Protein AF-A0A1R3KT24-F1 (afdb_monomer)

Structure (mmCIF, N/CA/C/O backbone):
data_AF-A0A1R3KT24-F1
#
_entry.id   AF-A0A1R3KT24-F1
#
loop_
_atom_site.group_PDB
_atom_site.id
_atom_site.type_symbol
_atom_site.label_atom_id
_atom_site.label_alt_id
_atom_site.label_comp_id
_atom_site.label_asym_id
_atom_site.label_entity_id
_atom_site.label_seq_id
_atom_site.pdbx_PDB_ins_code
_atom_site.Cartn_x
_atom_site.Cartn_y
_atom_site.Cartn_z
_atom_site.occupancy
_atom_site.B_iso_or_equiv
_atom_site.auth_seq_id
_atom_site.auth_comp_id
_atom_site.auth_asym_id
_atom_site.auth_atom_id
_atom_site.pdbx_PDB_model_num
ATOM 1 N N . MET A 1 1 ? -18.323 -0.764 17.445 1.00 53.44 1 MET A N 1
ATOM 2 C CA . ME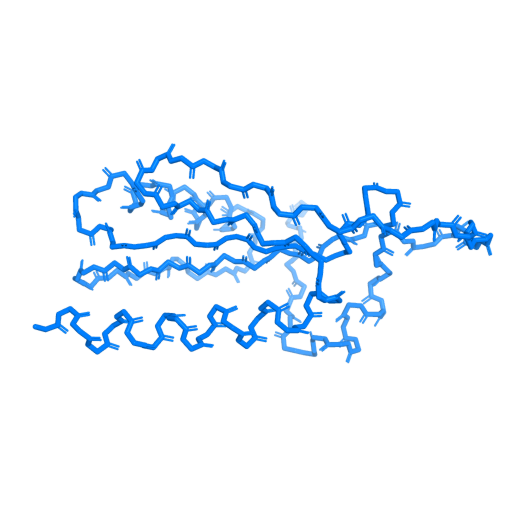T A 1 1 ? -18.139 -0.446 16.008 1.00 53.44 1 MET A CA 1
ATOM 3 C C . MET A 1 1 ? -16.821 -0.992 15.433 1.00 53.44 1 MET A C 1
ATOM 5 O O . MET A 1 1 ? -16.847 -1.538 14.335 1.00 53.44 1 MET A O 1
ATOM 9 N N . GLY A 1 2 ? -15.700 -0.944 16.172 1.00 60.94 2 GLY A N 1
ATOM 10 C CA . GLY A 1 2 ? -14.368 -1.370 15.695 1.00 60.94 2 GLY A CA 1
ATOM 11 C C . GLY A 1 2 ? -14.189 -2.835 15.242 1.00 60.94 2 GLY A C 1
ATOM 12 O O . GLY A 1 2 ? -13.297 -3.119 14.447 1.00 60.94 2 GLY A O 1
ATOM 13 N N . SER A 1 3 ? -15.060 -3.766 15.659 1.00 73.31 3 SER A N 1
ATOM 14 C CA . SER A 1 3 ? -14.945 -5.197 15.303 1.00 73.31 3 SER A CA 1
ATOM 15 C C . SER A 1 3 ? -15.054 -5.466 13.789 1.00 73.31 3 SER A C 1
ATOM 17 O O . SER A 1 3 ? -14.277 -6.242 13.232 1.00 73.31 3 SER A O 1
ATOM 19 N N . ASN A 1 4 ? -15.946 -4.762 13.077 1.00 85.12 4 ASN A N 1
ATOM 20 C CA . ASN A 1 4 ? -16.110 -4.946 11.628 1.00 85.12 4 ASN A CA 1
ATOM 21 C C . ASN A 1 4 ? -14.937 -4.371 10.817 1.00 85.12 4 ASN A C 1
ATOM 23 O O . ASN A 1 4 ? -14.519 -4.993 9.838 1.00 85.12 4 ASN A O 1
ATOM 27 N N . ILE A 1 5 ? -14.392 -3.221 11.237 1.00 86.06 5 ILE A N 1
ATOM 28 C CA . ILE A 1 5 ? -13.232 -2.580 10.594 1.00 86.06 5 ILE A CA 1
ATOM 29 C C . ILE A 1 5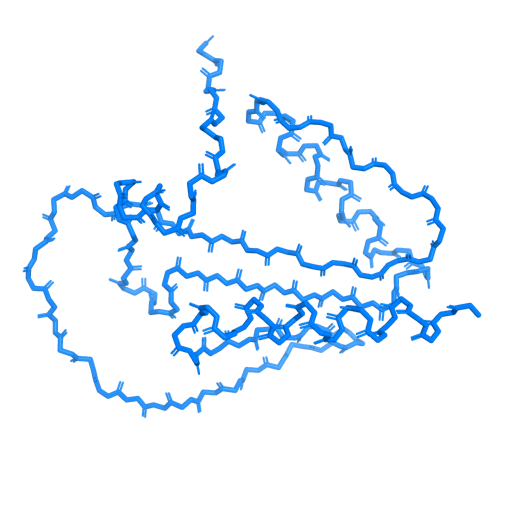 ? -12.020 -3.505 10.701 1.00 86.06 5 ILE A C 1
ATOM 31 O O . ILE A 1 5 ? -11.410 -3.844 9.689 1.00 86.06 5 ILE A O 1
ATOM 35 N N . MET A 1 6 ? -11.735 -3.999 11.909 1.00 87.31 6 MET A N 1
ATOM 36 C CA . MET A 1 6 ? -10.607 -4.898 12.150 1.00 87.31 6 MET A CA 1
ATOM 37 C C . MET A 1 6 ? -10.758 -6.238 11.415 1.00 87.31 6 MET A C 1
ATOM 39 O O . MET A 1 6 ? -9.785 -6.772 10.883 1.00 87.31 6 MET A O 1
ATOM 43 N N . ARG A 1 7 ? -11.980 -6.783 11.319 1.00 90.44 7 ARG A N 1
ATOM 44 C CA . ARG A 1 7 ? -12.244 -7.998 10.531 1.00 90.44 7 ARG A CA 1
ATOM 45 C C . ARG A 1 7 ? -11.921 -7.790 9.050 1.00 90.44 7 ARG A C 1
ATOM 47 O O . ARG A 1 7 ? -11.266 -8.640 8.449 1.00 90.44 7 ARG A O 1
ATOM 54 N N . ARG A 1 8 ? -12.356 -6.667 8.465 1.00 91.69 8 ARG A N 1
ATOM 55 C CA . ARG A 1 8 ? -12.080 -6.354 7.055 1.00 91.69 8 ARG A CA 1
ATOM 56 C C . ARG A 1 8 ? -10.600 -6.071 6.816 1.00 91.69 8 ARG A C 1
ATOM 58 O O . ARG A 1 8 ? -10.062 -6.537 5.817 1.00 91.69 8 ARG A O 1
ATOM 65 N N . PHE A 1 9 ? -9.947 -5.376 7.743 1.00 90.00 9 PHE A N 1
ATOM 66 C CA . PHE A 1 9 ? -8.509 -5.132 7.704 1.00 90.00 9 PHE A CA 1
ATOM 67 C C . PHE A 1 9 ? -7.720 -6.443 7.644 1.00 90.00 9 PHE A C 1
ATOM 69 O O . PHE A 1 9 ? -6.963 -6.649 6.703 1.00 90.00 9 PHE A O 1
ATOM 76 N N . LYS A 1 10 ? -7.975 -7.378 8.570 1.00 89.19 10 LYS A N 1
ATOM 77 C CA . LYS A 1 10 ? -7.307 -8.693 8.596 1.00 89.19 10 LYS A CA 1
ATOM 78 C C . LYS A 1 10 ? -7.532 -9.501 7.318 1.00 89.19 10 LYS A C 1
ATOM 80 O O . LYS A 1 10 ? -6.633 -10.206 6.866 1.00 89.19 10 LYS A O 1
ATOM 85 N N . GLN A 1 11 ? -8.729 -9.412 6.737 1.00 91.06 11 GLN A N 1
ATOM 86 C CA . GLN A 1 11 ? -9.021 -10.047 5.455 1.00 91.06 11 GLN A CA 1
ATOM 87 C C . GLN A 1 11 ? -8.159 -9.451 4.330 1.00 91.06 11 GLN A C 1
ATOM 89 O O . GLN A 1 11 ? -7.486 -10.206 3.632 1.00 91.06 11 GLN A O 1
ATOM 94 N N . LEU A 1 12 ? -8.141 -8.121 4.187 1.00 90.50 12 LEU A N 1
ATOM 95 C CA . LEU A 1 12 ? -7.349 -7.434 3.160 1.00 90.50 12 LEU A CA 1
ATOM 96 C C . LEU A 1 12 ? -5.847 -7.667 3.348 1.00 90.50 12 LEU A C 1
ATOM 98 O O . LEU A 1 12 ? -5.156 -7.970 2.385 1.00 90.50 12 LEU A O 1
ATOM 102 N N . ALA A 1 13 ? -5.353 -7.612 4.584 1.00 87.25 13 ALA A N 1
ATOM 103 C CA . ALA A 1 13 ? -3.968 -7.924 4.924 1.00 87.25 13 ALA A CA 1
ATOM 104 C C . ALA A 1 13 ? -3.556 -9.322 4.442 1.00 87.25 13 ALA A C 1
ATOM 106 O O . ALA A 1 13 ? -2.499 -9.499 3.836 1.00 87.25 13 ALA A O 1
ATOM 107 N N . LYS A 1 14 ? -4.421 -10.325 4.640 1.00 86.25 14 LYS A N 1
ATOM 108 C CA . LYS 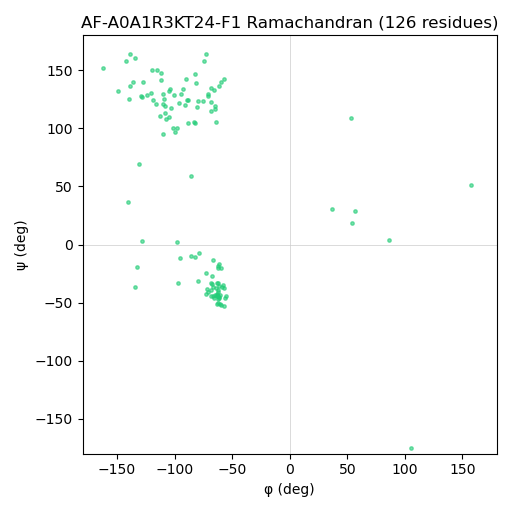A 1 14 ? -4.188 -11.679 4.128 1.00 86.25 14 LYS A CA 1
ATOM 109 C C . LYS A 1 14 ? -4.200 -11.718 2.598 1.00 86.25 14 LYS A C 1
ATOM 111 O O . LYS A 1 14 ? -3.329 -12.350 2.012 1.00 86.25 14 LYS A O 1
ATOM 116 N N . GLU A 1 15 ? -5.174 -11.075 1.958 1.00 87.69 15 GLU A N 1
ATOM 117 C CA . GLU A 1 15 ? -5.299 -11.040 0.494 1.00 87.69 15 GLU A CA 1
ATOM 118 C C . GLU A 1 15 ? -4.088 -10.363 -0.169 1.00 87.69 15 GLU A C 1
ATOM 120 O O . GLU A 1 15 ? -3.535 -10.912 -1.122 1.00 87.69 15 GLU A O 1
ATOM 125 N N . GLU A 1 16 ? -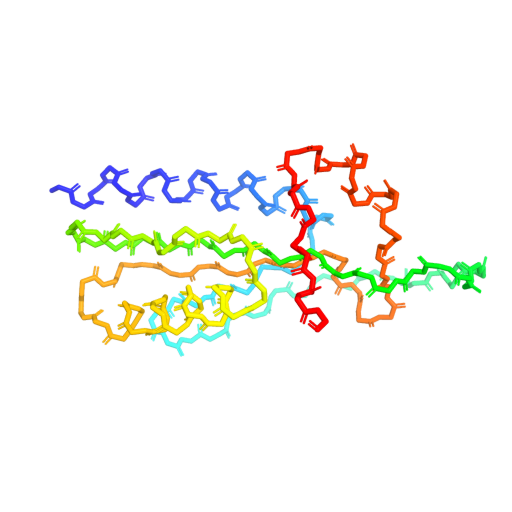3.625 -9.226 0.356 1.00 83.12 16 GLU A N 1
ATOM 126 C CA . GLU A 1 16 ? -2.435 -8.525 -0.144 1.00 83.12 16 GLU A CA 1
ATOM 127 C C . GLU A 1 16 ? -1.140 -9.284 0.177 1.00 83.12 16 GLU A C 1
ATOM 129 O O . GLU A 1 16 ? -0.277 -9.440 -0.691 1.00 83.12 16 GLU A O 1
ATOM 134 N N . GLY A 1 17 ? -1.021 -9.850 1.381 1.00 77.25 17 GLY A N 1
ATOM 135 C CA . GLY A 1 17 ? 0.131 -10.666 1.765 1.00 77.25 17 GLY A CA 1
ATOM 136 C C . GLY A 1 17 ? 0.295 -11.926 0.907 1.00 77.25 17 GLY A C 1
ATOM 137 O O . GLY A 1 17 ? 1.419 -12.329 0.609 1.00 77.25 17 GLY A O 1
ATOM 138 N N . LEU A 1 18 ? -0.808 -12.528 0.446 1.00 79.75 18 LEU A N 1
ATOM 139 C CA . LEU A 1 18 ? -0.770 -13.670 -0.476 1.00 79.75 18 LEU A CA 1
ATOM 140 C C . LEU A 1 18 ? -0.236 -13.301 -1.869 1.00 79.75 18 LEU A C 1
ATOM 142 O O . LEU A 1 18 ? 0.337 -14.166 -2.530 1.00 79.75 18 LEU A O 1
ATOM 146 N N . LYS A 1 19 ? -0.379 -12.043 -2.309 1.00 76.75 19 LYS A N 1
ATOM 147 C CA . LYS A 1 19 ? 0.202 -11.566 -3.581 1.00 76.75 19 LYS A CA 1
ATOM 148 C C . LYS A 1 19 ? 1.720 -11.399 -3.494 1.00 76.75 19 LYS A C 1
ATOM 150 O O . LYS A 1 19 ? 2.401 -11.466 -4.513 1.00 76.75 19 LYS A O 1
ATOM 155 N N . CYS A 1 20 ? 2.245 -11.188 -2.289 1.00 66.12 20 CYS A N 1
ATOM 156 C CA . CYS A 1 20 ? 3.656 -10.920 -2.028 1.00 66.12 20 CYS A CA 1
ATOM 157 C C . CYS A 1 20 ? 4.466 -12.221 -1.889 1.00 66.12 20 CYS A C 1
ATOM 159 O O . CYS A 1 20 ? 5.017 -12.461 -0.823 1.00 66.12 20 CYS A O 1
ATOM 161 N N . ASP A 1 21 ? 4.495 -13.100 -2.901 1.00 59.06 21 ASP A N 1
ATOM 162 C CA . ASP A 1 21 ? 5.325 -14.331 -2.983 1.00 59.06 21 ASP A CA 1
ATOM 163 C C . ASP A 1 21 ? 5.539 -15.117 -1.654 1.00 59.06 21 ASP A C 1
ATOM 165 O O . ASP A 1 21 ? 6.570 -15.760 -1.428 1.00 59.06 21 ASP A O 1
ATOM 169 N N . GLY A 1 22 ? 4.557 -15.064 -0.744 1.00 49.94 22 GLY A N 1
ATOM 170 C CA . GLY A 1 22 ? 4.597 -15.623 0.609 1.00 49.94 22 GLY A CA 1
ATOM 171 C C . GLY A 1 22 ? 5.771 -15.187 1.504 1.00 49.94 22 GLY A C 1
ATOM 172 O O . GLY A 1 22 ? 6.060 -15.897 2.475 1.00 49.94 22 GLY A O 1
ATOM 173 N N . ARG A 1 23 ? 6.483 -14.088 1.210 1.00 45.91 23 ARG A N 1
ATOM 174 C CA . ARG A 1 23 ? 7.704 -13.689 1.939 1.00 45.91 23 ARG A CA 1
ATOM 175 C C . ARG A 1 23 ? 7.590 -12.275 2.504 1.00 45.91 23 ARG A C 1
ATOM 177 O O . ARG A 1 23 ? 7.286 -11.357 1.776 1.00 45.91 23 ARG A O 1
ATOM 184 N N . LEU A 1 24 ? 7.876 -12.153 3.802 1.00 43.53 24 LEU A N 1
ATOM 185 C CA . LEU A 1 24 ? 7.931 -10.932 4.617 1.00 43.53 24 LEU A CA 1
ATOM 186 C C . LEU A 1 24 ? 6.680 -10.025 4.589 1.00 43.53 24 LEU A C 1
ATOM 188 O O . LEU A 1 24 ? 6.415 -9.279 3.657 1.00 43.53 24 LEU A O 1
ATOM 192 N N . VAL A 1 25 ? 5.965 -10.021 5.713 1.00 49.69 25 VAL A N 1
ATOM 193 C CA . VAL A 1 25 ? 5.012 -8.970 6.081 1.00 49.69 25 VAL A CA 1
ATOM 194 C C . VAL A 1 25 ? 5.653 -8.198 7.230 1.00 49.69 25 VAL A C 1
ATOM 196 O O . VAL A 1 25 ? 5.955 -8.812 8.257 1.00 49.69 25 VAL A O 1
ATOM 199 N N . LEU A 1 26 ? 5.902 -6.894 7.065 1.00 49.66 26 LEU A N 1
ATOM 200 C CA . LEU A 1 26 ? 6.202 -6.032 8.208 1.00 49.66 26 LEU A CA 1
ATOM 201 C C . LEU A 1 26 ? 4.876 -5.610 8.827 1.00 49.66 26 LEU A C 1
ATOM 203 O O . LEU A 1 26 ? 4.138 -4.788 8.285 1.00 49.66 26 LEU A O 1
ATOM 207 N N . LEU A 1 27 ? 4.584 -6.214 9.971 1.00 45.78 27 LEU A N 1
ATOM 208 C CA . LEU A 1 27 ? 3.477 -5.822 10.826 1.00 45.78 27 LEU A CA 1
ATOM 209 C C . LEU A 1 27 ? 4.006 -4.762 11.794 1.00 45.78 27 LEU A C 1
ATOM 211 O O . LEU A 1 27 ? 4.988 -5.031 12.492 1.00 45.78 27 LEU A O 1
ATOM 215 N N . ASN A 1 28 ? 3.376 -3.586 11.834 1.00 45.91 28 ASN A N 1
ATOM 216 C CA . ASN A 1 28 ? 3.504 -2.692 12.979 1.00 45.91 28 ASN A CA 1
ATOM 217 C C . ASN A 1 28 ? 2.277 -2.915 13.865 1.00 45.91 28 ASN A C 1
ATOM 219 O O . ASN A 1 28 ? 1.184 -2.433 13.564 1.00 45.91 28 ASN A O 1
ATOM 223 N N . VAL A 1 29 ? 2.462 -3.698 14.924 1.00 41.34 29 VAL A N 1
ATOM 224 C CA . VAL A 1 29 ? 1.474 -3.870 15.991 1.00 41.34 29 VAL A CA 1
ATOM 225 C C . VAL A 1 29 ? 2.067 -3.178 17.212 1.00 41.34 29 VAL A C 1
ATOM 227 O O . VAL A 1 29 ? 3.186 -3.497 17.610 1.00 41.34 29 VAL A O 1
ATOM 230 N N . ASP A 1 30 ? 1.357 -2.189 17.750 1.00 36.66 30 ASP A N 1
ATOM 231 C CA . ASP A 1 30 ? 1.711 -1.481 18.989 1.00 36.66 30 ASP A CA 1
ATOM 232 C C . ASP A 1 30 ? 3.105 -0.814 19.016 1.00 36.66 30 ASP A C 1
ATOM 234 O O . ASP A 1 30 ? 3.711 -0.663 20.073 1.00 36.66 30 ASP A O 1
ATOM 238 N N . GLY A 1 31 ? 3.637 -0.391 17.862 1.00 43.53 31 GLY A N 1
ATOM 239 C CA . GLY A 1 31 ? 4.946 0.274 17.774 1.00 43.53 31 GLY A CA 1
ATOM 240 C C . GLY A 1 31 ? 6.142 -0.679 17.663 1.00 43.53 31 GLY A C 1
ATOM 241 O O . GLY A 1 31 ? 7.282 -0.213 17.603 1.00 43.53 31 GLY A O 1
ATOM 242 N N . TYR A 1 32 ? 5.909 -1.993 17.581 1.00 36.72 32 TYR A N 1
ATOM 243 C CA . TYR A 1 32 ? 6.950 -3.000 17.377 1.00 36.72 32 TYR A CA 1
ATOM 244 C C . TYR A 1 32 ? 6.953 -3.520 15.934 1.00 36.72 32 TYR A C 1
ATOM 246 O O . TYR A 1 32 ? 5.917 -3.866 15.366 1.00 36.72 32 TYR A O 1
ATOM 254 N N . THR A 1 33 ? 8.146 -3.601 15.337 1.00 40.44 33 THR A N 1
ATOM 255 C CA . THR A 1 33 ? 8.359 -4.166 13.997 1.00 40.44 33 THR A CA 1
ATOM 256 C C . THR A 1 33 ? 8.667 -5.662 14.091 1.00 40.44 33 THR A C 1
ATOM 258 O O . THR A 1 33 ? 9.661 -6.071 14.689 1.00 40.44 33 THR A O 1
ATOM 261 N N . TYR A 1 34 ? 7.835 -6.506 13.476 1.00 41.56 34 TYR A N 1
ATOM 262 C CA . TYR A 1 34 ? 8.076 -7.953 13.402 1.00 41.56 34 TYR A CA 1
ATOM 263 C C . TYR A 1 34 ? 8.646 -8.349 12.031 1.00 41.56 34 TYR A C 1
ATOM 265 O O . TYR A 1 34 ? 8.057 -8.039 10.999 1.00 41.56 34 TYR A O 1
ATOM 273 N N . THR A 1 35 ? 9.765 -9.091 12.004 1.00 39.75 35 THR A N 1
ATOM 274 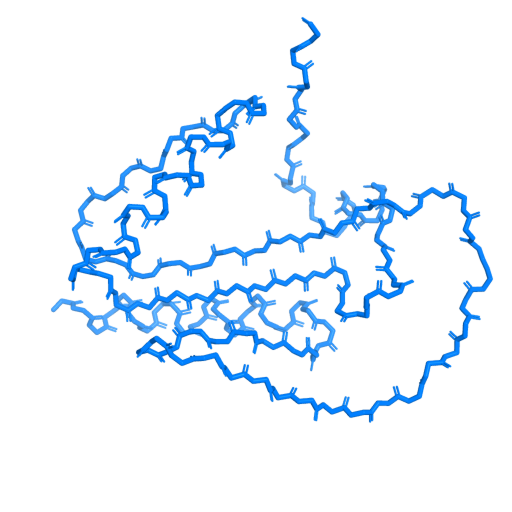C CA . THR A 1 35 ? 10.325 -9.695 10.776 1.00 39.75 35 THR A CA 1
ATOM 275 C C . THR A 1 35 ? 10.231 -11.226 10.833 1.00 39.75 35 THR A C 1
ATOM 277 O O . THR A 1 35 ? 10.935 -11.882 11.596 1.00 39.75 35 THR A O 1
ATOM 280 N N . ARG A 1 36 ? 9.375 -11.849 10.009 1.00 43.25 36 ARG A N 1
ATOM 281 C CA . ARG A 1 36 ? 9.313 -13.322 9.885 1.00 43.25 36 ARG A CA 1
ATOM 282 C C . ARG A 1 36 ? 10.085 -13.778 8.642 1.00 43.25 36 ARG A C 1
ATOM 284 O O . ARG A 1 36 ? 9.550 -13.762 7.536 1.00 43.25 36 ARG A O 1
ATOM 291 N N . LYS A 1 37 ? 11.347 -14.194 8.807 1.00 41.50 37 LYS A N 1
ATOM 292 C CA . LYS A 1 37 ? 12.194 -14.696 7.704 1.00 41.50 37 LYS A CA 1
ATOM 293 C C . LYS A 1 37 ? 12.012 -16.210 7.506 1.00 41.50 37 LYS A C 1
ATOM 295 O O . LYS A 1 37 ? 12.271 -16.986 8.420 1.00 41.50 37 LYS A O 1
ATOM 300 N N . ARG A 1 38 ? 11.652 -16.654 6.295 1.00 42.34 38 ARG A N 1
ATOM 301 C CA . ARG A 1 38 ? 11.937 -18.023 5.815 1.00 42.34 38 ARG A CA 1
ATOM 302 C C . ARG A 1 38 ? 13.031 -17.930 4.751 1.00 42.34 38 ARG A C 1
ATOM 304 O O . ARG A 1 38 ? 12.812 -17.343 3.695 1.00 42.34 38 ARG A O 1
ATOM 311 N N . LYS A 1 39 ? 14.218 -18.475 5.045 1.00 34.06 39 LYS A N 1
ATOM 312 C CA . LYS A 1 39 ? 15.355 -18.512 4.111 1.00 34.06 39 LYS A CA 1
ATOM 313 C C . LYS A 1 39 ? 15.067 -19.512 2.983 1.00 34.06 39 LYS A C 1
ATOM 315 O O . LYS A 1 39 ? 14.738 -20.662 3.255 1.00 34.06 39 LYS A O 1
ATOM 320 N N . LYS A 1 40 ? 15.239 -19.097 1.728 1.00 40.00 40 LYS A N 1
ATOM 321 C CA . LYS A 1 40 ? 15.443 -20.002 0.584 1.00 40.00 40 LYS A CA 1
ATOM 322 C C . LYS A 1 40 ? 16.518 -19.384 -0.307 1.00 40.00 40 LYS A C 1
ATOM 324 O O . LYS A 1 40 ? 16.470 -18.175 -0.522 1.00 40.00 40 LYS A O 1
ATOM 329 N N . ALA A 1 41 ? 17.454 -20.210 -0.769 1.00 37.47 41 ALA A N 1
ATOM 330 C CA . ALA A 1 41 ? 18.601 -19.817 -1.583 1.00 37.47 41 ALA A CA 1
ATOM 331 C C . ALA A 1 41 ? 18.176 -19.151 -2.906 1.00 37.47 41 ALA A C 1
ATOM 333 O O . ALA A 1 41 ? 17.197 -19.571 -3.527 1.00 37.47 41 ALA A O 1
ATOM 334 N N . VAL A 1 42 ? 18.910 -18.106 -3.295 1.00 47.41 42 VAL A N 1
ATOM 335 C CA . VAL A 1 42 ? 18.684 -17.274 -4.485 1.00 47.41 42 VAL A CA 1
ATOM 336 C C . VAL A 1 42 ? 19.536 -17.808 -5.636 1.00 47.41 42 VAL A C 1
ATOM 338 O O . VAL A 1 42 ? 20.735 -18.015 -5.471 1.00 47.41 42 VAL A O 1
ATOM 341 N N . VAL A 1 43 ? 18.918 -18.021 -6.801 1.00 45.59 43 VAL A N 1
ATOM 342 C CA . VAL A 1 43 ? 19.623 -18.227 -8.075 1.00 45.59 43 VAL A CA 1
ATOM 343 C C . VAL A 1 43 ? 19.666 -16.867 -8.779 1.00 45.59 43 VAL A C 1
ATOM 345 O O . VAL A 1 43 ? 18.593 -16.300 -9.005 1.00 45.59 43 VAL A O 1
ATOM 348 N N . PRO A 1 44 ? 20.843 -16.314 -9.122 1.00 42.66 44 PRO A N 1
ATOM 349 C CA . PRO A 1 44 ? 20.923 -15.034 -9.817 1.00 42.66 44 PRO A CA 1
ATOM 350 C C . PRO A 1 44 ? 20.296 -15.161 -11.210 1.00 42.66 44 PRO A C 1
ATOM 352 O O . PRO A 1 44 ? 20.783 -15.920 -12.047 1.00 42.66 44 PRO A O 1
ATOM 355 N N . LYS A 1 45 ? 19.210 -14.430 -11.483 1.00 50.97 45 LYS A N 1
ATOM 356 C CA . LYS A 1 45 ? 18.698 -14.288 -12.852 1.00 50.97 45 LYS A CA 1
ATOM 357 C C . LYS A 1 45 ? 19.495 -13.194 -13.558 1.00 50.97 45 LYS A C 1
ATOM 359 O O . LYS A 1 45 ? 19.305 -12.011 -13.294 1.00 50.97 45 LYS A O 1
ATOM 364 N N . ALA A 1 46 ? 20.396 -13.604 -14.448 1.00 48.56 46 ALA A N 1
ATOM 365 C CA . ALA A 1 46 ? 21.051 -12.715 -15.399 1.00 48.56 46 ALA A CA 1
ATOM 366 C C . ALA A 1 46 ? 20.002 -12.153 -16.378 1.00 48.56 46 ALA A C 1
ATOM 368 O O . ALA A 1 46 ? 19.319 -12.914 -17.060 1.00 48.56 46 ALA A O 1
ATOM 369 N N . GLY A 1 47 ? 19.843 -10.827 -16.400 1.00 50.34 47 GLY A N 1
ATOM 370 C CA . GLY A 1 47 ? 18.875 -10.126 -17.251 1.00 50.34 47 GLY A CA 1
ATOM 371 C C . GLY A 1 47 ? 18.516 -8.737 -16.718 1.00 50.34 47 GLY A C 1
ATOM 372 O O . GLY A 1 47 ? 17.344 -8.441 -16.505 1.00 50.34 47 GLY A O 1
ATOM 373 N N . LYS A 1 48 ? 19.521 -7.903 -16.421 1.00 53.16 48 LYS A N 1
ATOM 374 C CA . LYS A 1 48 ? 19.337 -6.494 -16.037 1.00 53.16 48 LYS A CA 1
ATOM 375 C C . LYS A 1 48 ? 19.325 -5.645 -17.303 1.00 53.16 48 LYS A C 1
ATOM 377 O O . LYS A 1 48 ? 20.397 -5.410 -17.848 1.00 53.16 48 LYS A O 1
ATOM 382 N N . VAL A 1 49 ? 18.152 -5.186 -17.739 1.00 53.56 49 VAL A N 1
ATOM 383 C CA . VAL A 1 49 ? 18.082 -4.001 -18.613 1.00 53.56 49 VAL A CA 1
ATOM 384 C C . VAL A 1 49 ? 16.995 -3.011 -18.165 1.00 53.56 49 VAL A C 1
ATOM 386 O O . VAL A 1 49 ? 17.301 -1.834 -18.141 1.00 53.56 49 VAL A O 1
ATOM 389 N N . ASP A 1 50 ? 15.819 -3.424 -17.656 1.00 61.88 50 ASP A N 1
ATOM 390 C CA . ASP A 1 50 ? 14.715 -2.459 -17.395 1.00 61.88 50 ASP A CA 1
ATOM 391 C C . ASP A 1 50 ? 13.902 -2.699 -16.095 1.00 61.88 50 ASP A C 1
ATOM 393 O O . ASP A 1 50 ? 12.673 -2.551 -16.063 1.00 61.88 50 ASP A O 1
ATOM 397 N N . LYS A 1 51 ? 14.550 -3.140 -15.009 1.00 71.25 51 LYS A N 1
ATOM 398 C CA . LYS A 1 51 ? 13.888 -3.465 -13.729 1.00 71.25 51 LYS A CA 1
ATOM 399 C C . LYS A 1 51 ? 14.231 -2.449 -12.638 1.00 71.25 51 LYS A C 1
ATOM 401 O O . LYS A 1 51 ? 15.206 -2.641 -11.921 1.00 71.25 51 LYS A O 1
ATOM 406 N N . ASP A 1 52 ? 13.369 -1.447 -12.466 1.00 80.38 52 ASP A N 1
ATOM 407 C CA . ASP A 1 52 ? 13.632 -0.312 -11.559 1.00 80.38 52 ASP A CA 1
ATOM 408 C C . ASP A 1 52 ? 12.499 -0.027 -10.560 1.00 80.38 52 ASP A C 1
ATOM 410 O O . ASP A 1 52 ? 12.546 0.952 -9.815 1.00 80.38 52 ASP A O 1
ATOM 414 N N . CYS A 1 53 ? 11.435 -0.833 -10.554 1.00 82.50 53 CYS A N 1
ATOM 415 C CA . CYS A 1 53 ? 10.250 -0.553 -9.749 1.00 82.50 53 CYS A CA 1
ATOM 416 C C . CYS A 1 53 ? 10.074 -1.555 -8.605 1.00 82.50 53 CYS A C 1
ATOM 418 O O . CYS A 1 53 ? 10.223 -2.763 -8.779 1.00 82.50 53 CYS A O 1
ATOM 420 N N . ILE A 1 54 ? 9.630 -1.043 -7.458 1.00 86.69 54 ILE A N 1
ATOM 421 C CA . ILE A 1 54 ? 8.982 -1.831 -6.407 1.00 86.69 54 ILE A CA 1
ATOM 422 C C . ILE A 1 54 ? 7.513 -1.418 -6.313 1.00 86.69 54 ILE A C 1
ATOM 424 O O . ILE A 1 54 ? 7.164 -0.256 -6.532 1.00 86.69 54 ILE A O 1
ATOM 428 N N . LEU A 1 55 ? 6.644 -2.362 -5.970 1.00 87.44 55 LEU A N 1
ATOM 429 C CA . LEU A 1 55 ? 5.278 -2.070 -5.550 1.00 87.44 55 LEU A CA 1
ATOM 430 C C . LEU A 1 55 ? 5.254 -1.943 -4.031 1.00 87.44 55 LEU A C 1
ATOM 432 O O . LEU A 1 55 ? 5.779 -2.819 -3.357 1.00 87.44 55 LEU A O 1
ATOM 436 N N . VAL A 1 56 ? 4.600 -0.911 -3.501 1.00 88.38 56 VAL A N 1
ATOM 437 C CA . VAL A 1 56 ? 4.346 -0.748 -2.064 1.00 88.38 56 VAL A CA 1
ATOM 438 C C . VAL A 1 56 ? 2.839 -0.672 -1.833 1.00 88.38 56 VAL A C 1
ATOM 440 O O . VAL A 1 56 ? 2.154 0.111 -2.490 1.00 88.38 56 VAL A O 1
ATOM 443 N N . THR A 1 57 ? 2.330 -1.465 -0.893 1.00 88.88 57 THR A N 1
ATOM 444 C CA . THR A 1 57 ? 0.925 -1.476 -0.468 1.00 88.88 57 THR A CA 1
ATOM 445 C C . THR A 1 57 ? 0.850 -1.112 1.008 1.00 88.88 57 THR A C 1
ATOM 447 O O . THR A 1 57 ? 1.487 -1.754 1.837 1.00 88.88 57 THR A O 1
ATOM 450 N N . ILE A 1 58 ? 0.076 -0.078 1.337 1.00 89.50 58 ILE A N 1
ATOM 451 C CA . ILE A 1 58 ? -0.112 0.411 2.707 1.00 89.50 58 ILE A CA 1
ATOM 452 C C . ILE A 1 58 ? -1.583 0.216 3.072 1.00 89.50 58 ILE A C 1
ATOM 454 O O . ILE A 1 58 ? -2.461 0.771 2.409 1.00 89.50 58 ILE A O 1
ATOM 458 N N . LEU A 1 59 ? -1.849 -0.549 4.127 1.00 90.56 59 LEU A N 1
ATOM 459 C CA . LEU A 1 59 ? -3.180 -0.742 4.695 1.00 90.56 59 LEU A CA 1
ATOM 460 C C . LEU A 1 59 ? -3.251 -0.051 6.055 1.00 90.56 59 LEU A C 1
ATOM 462 O O . LEU A 1 59 ? -2.407 -0.289 6.914 1.00 90.56 59 LEU A O 1
ATOM 466 N N . VAL A 1 60 ? -4.280 0.770 6.270 1.00 90.31 60 VAL A N 1
ATOM 467 C CA . VAL A 1 60 ? -4.513 1.466 7.545 1.00 90.31 60 VAL A CA 1
ATOM 468 C C . VAL A 1 60 ? -5.950 1.239 7.994 1.00 90.31 60 VAL A C 1
ATOM 470 O O . VAL A 1 60 ? -6.885 1.485 7.229 1.00 90.31 60 VAL A O 1
ATOM 473 N N . ALA A 1 61 ? -6.129 0.793 9.234 1.00 90.62 61 ALA A N 1
ATOM 474 C CA . ALA A 1 61 ? -7.410 0.796 9.926 1.00 90.62 61 ALA A CA 1
ATOM 475 C C . ALA A 1 61 ? -7.426 1.956 10.921 1.00 90.62 61 ALA A C 1
ATOM 477 O O . ALA A 1 61 ? -6.632 1.987 11.858 1.00 90.62 61 ALA A O 1
ATOM 478 N N . VAL A 1 62 ? -8.341 2.897 10.720 1.00 89.81 62 VAL A N 1
ATOM 479 C CA . VAL A 1 62 ? -8.508 4.083 11.563 1.00 89.81 62 VAL A CA 1
ATOM 480 C C . VAL A 1 62 ? -9.993 4.306 11.831 1.00 89.81 62 VAL A C 1
ATOM 482 O O . VAL A 1 62 ? -10.825 4.120 10.938 1.00 89.81 62 VAL A O 1
ATOM 485 N N . GLU A 1 63 ? -10.334 4.683 13.059 1.00 87.69 63 GLU A N 1
ATOM 486 C CA . GLU A 1 63 ? -11.687 5.088 13.427 1.00 87.69 63 GLU A CA 1
ATOM 487 C C . GLU A 1 63 ? -11.957 6.553 13.046 1.00 87.69 63 GLU A C 1
ATOM 489 O O . GLU A 1 63 ? -11.114 7.430 13.218 1.00 87.69 63 GLU A O 1
ATOM 494 N N . GLY A 1 64 ? -13.158 6.826 12.531 1.00 85.38 64 GLY A N 1
ATOM 495 C CA . GLY A 1 64 ? -13.567 8.157 12.078 1.00 85.38 64 GLY A CA 1
ATOM 496 C C . GLY A 1 64 ? -13.602 8.303 10.556 1.00 85.38 64 GLY A C 1
ATOM 497 O O . GLY A 1 64 ? -13.455 7.344 9.797 1.00 85.38 64 GLY A O 1
ATOM 498 N N . ARG A 1 65 ? -13.868 9.525 10.083 1.00 84.12 65 ARG A N 1
ATOM 499 C CA . ARG A 1 65 ? -13.969 9.838 8.648 1.00 84.12 65 ARG A CA 1
ATOM 500 C C . ARG A 1 65 ? -12.687 10.508 8.170 1.00 84.12 65 ARG A C 1
ATOM 502 O O . ARG A 1 65 ? -12.515 11.713 8.326 1.00 84.12 65 ARG A O 1
ATOM 509 N N . HIS A 1 66 ? -11.821 9.726 7.537 1.00 87.12 66 HIS A N 1
ATOM 510 C CA . HIS A 1 66 ? -10.582 10.207 6.936 1.00 87.12 66 HIS A CA 1
ATOM 511 C C . HIS A 1 66 ? -10.686 10.169 5.412 1.00 87.12 66 HIS A C 1
ATOM 513 O O . HIS A 1 66 ? -10.988 9.130 4.828 1.00 87.12 66 HIS A O 1
ATOM 519 N N . LYS A 1 67 ? -10.448 11.307 4.752 1.00 87.00 67 LYS A N 1
ATOM 520 C CA . LYS A 1 67 ? -10.468 11.408 3.289 1.00 87.00 67 LYS A CA 1
ATOM 521 C C . LYS A 1 67 ? -9.041 11.552 2.785 1.00 87.00 67 LYS A C 1
ATOM 523 O O . LYS A 1 67 ? -8.427 12.605 2.952 1.00 87.00 67 LYS A O 1
ATOM 528 N N . LEU A 1 68 ? -8.528 10.492 2.165 1.00 86.12 68 LEU A N 1
ATOM 529 C CA . LEU A 1 68 ? -7.218 10.531 1.529 1.00 86.12 68 LEU A CA 1
ATOM 530 C C . LEU A 1 68 ? -7.230 11.580 0.397 1.00 86.12 68 LEU A C 1
ATOM 532 O O . LEU A 1 68 ? -8.201 11.635 -0.366 1.00 86.12 68 LEU A O 1
ATOM 536 N N . PRO A 1 69 ? -6.188 12.420 0.271 1.00 87.88 69 PRO A N 1
ATOM 537 C CA . PRO A 1 69 ? -6.057 13.324 -0.865 1.00 87.88 69 PRO A CA 1
ATOM 538 C C . PRO A 1 69 ? -6.074 12.555 -2.189 1.00 87.88 69 PRO A C 1
ATOM 540 O O . PRO A 1 69 ? -5.480 11.483 -2.285 1.00 87.88 69 PRO A O 1
ATOM 543 N N . THR A 1 70 ? -6.697 13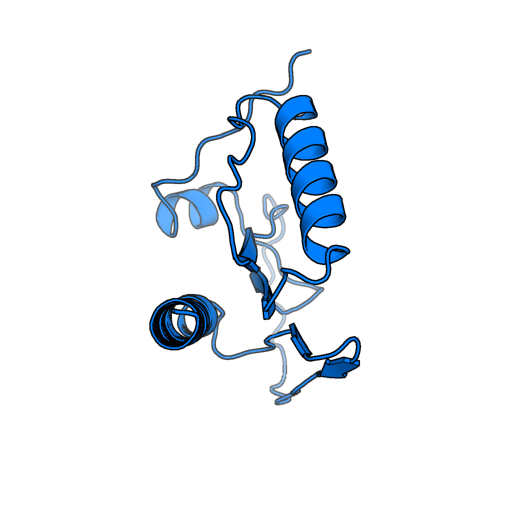.115 -3.225 1.00 88.19 70 THR A N 1
ATOM 544 C CA . THR A 1 70 ? -6.655 12.519 -4.564 1.00 88.19 70 THR A CA 1
ATOM 545 C C . THR A 1 70 ? -5.229 12.556 -5.120 1.00 88.19 70 THR A C 1
ATOM 547 O O . THR A 1 70 ? -4.558 13.590 -5.046 1.00 88.19 70 THR A O 1
ATOM 550 N N . ILE A 1 71 ? -4.760 11.433 -5.671 1.00 89.38 71 ILE A N 1
ATOM 551 C CA . ILE A 1 71 ? -3.380 11.252 -6.134 1.00 89.38 71 ILE A CA 1
ATOM 552 C C . ILE A 1 71 ? -3.331 11.320 -7.666 1.00 89.38 71 ILE A C 1
ATOM 554 O O . ILE A 1 71 ? -3.782 10.406 -8.349 1.00 89.38 71 ILE A O 1
ATOM 558 N N . HIS A 1 72 ? -2.749 12.394 -8.202 1.00 86.75 72 HIS A N 1
ATOM 559 C CA . HIS A 1 72 ? -2.553 12.597 -9.649 1.00 86.75 72 HIS A CA 1
ATOM 560 C C . HIS A 1 72 ? -1.135 13.054 -10.025 1.00 86.75 72 HIS A C 1
ATOM 562 O O . HIS A 1 72 ? -0.717 12.917 -11.171 1.00 86.75 72 HIS A O 1
ATOM 568 N N . THR A 1 73 ? -0.382 13.590 -9.061 1.00 88.56 73 THR A N 1
ATOM 569 C CA . THR A 1 73 ? 0.969 14.148 -9.234 1.00 88.56 73 THR A CA 1
ATOM 570 C C . THR A 1 73 ? 1.916 13.665 -8.138 1.00 88.56 73 THR A C 1
ATOM 572 O O . THR A 1 73 ? 1.478 13.278 -7.050 1.00 88.56 73 THR A O 1
ATOM 575 N N . ALA A 1 74 ? 3.228 13.755 -8.366 1.00 88.06 74 ALA A N 1
ATOM 576 C CA . ALA A 1 74 ? 4.224 13.392 -7.353 1.00 88.06 74 ALA A CA 1
ATOM 577 C C . ALA A 1 74 ? 4.040 14.187 -6.040 1.00 88.06 74 ALA A C 1
ATOM 579 O O . ALA A 1 74 ? 4.151 13.643 -4.940 1.00 88.06 74 ALA A O 1
ATOM 580 N N . ASN A 1 75 ? 3.662 15.465 -6.137 1.00 89.00 75 ASN A N 1
ATOM 581 C CA . ASN A 1 75 ? 3.365 16.296 -4.968 1.00 89.00 75 ASN A CA 1
ATOM 582 C C . ASN A 1 75 ? 2.118 15.819 -4.210 1.00 89.00 75 ASN A C 1
ATOM 584 O O . ASN A 1 75 ? 2.101 15.856 -2.977 1.00 89.00 75 ASN A O 1
ATOM 588 N N . SER A 1 76 ? 1.092 15.332 -4.914 1.00 89.00 76 SER A N 1
ATOM 589 C CA . SER A 1 76 ? -0.086 14.742 -4.266 1.00 89.00 76 SER A CA 1
ATOM 590 C C . SER A 1 76 ? 0.229 13.421 -3.554 1.00 89.00 76 SER A C 1
ATOM 592 O O . SER A 1 76 ? -0.290 13.215 -2.460 1.00 89.00 76 SER A O 1
ATOM 594 N N . VAL A 1 77 ? 1.165 12.604 -4.067 1.00 90.00 77 VAL A N 1
ATOM 595 C CA . VAL A 1 77 ? 1.684 11.420 -3.348 1.00 90.00 77 VAL A CA 1
ATOM 596 C C . VAL A 1 77 ? 2.332 11.841 -2.035 1.00 90.00 77 VAL A C 1
ATOM 598 O O . VAL A 1 77 ? 1.953 11.351 -0.974 1.00 90.00 77 VAL A O 1
ATOM 601 N N . LYS A 1 78 ? 3.255 12.813 -2.077 1.00 90.75 78 LYS A N 1
ATOM 602 C CA . LYS A 1 78 ? 3.922 13.332 -0.869 1.00 90.75 78 LYS A CA 1
ATOM 603 C C . LYS A 1 78 ? 2.924 13.885 0.153 1.00 90.75 78 LYS A C 1
ATOM 605 O O . LYS A 1 78 ? 3.161 13.803 1.356 1.00 90.75 78 LYS A O 1
ATOM 610 N N . ARG A 1 79 ? 1.822 14.492 -0.298 1.00 92.12 79 ARG A N 1
ATOM 611 C CA . ARG A 1 79 ? 0.747 14.975 0.587 1.00 92.12 79 ARG A CA 1
ATOM 612 C C . ARG A 1 79 ? -0.076 13.829 1.171 1.00 92.12 79 ARG A C 1
ATOM 614 O O . ARG A 1 79 ? -0.375 13.878 2.359 1.00 92.12 79 ARG A O 1
ATOM 621 N N . ALA A 1 80 ? -0.416 12.821 0.371 1.00 92.19 80 ALA A N 1
ATOM 622 C CA . ALA A 1 80 ? -1.144 11.642 0.829 1.00 92.19 80 ALA A CA 1
ATOM 623 C C . ALA A 1 80 ? -0.335 10.851 1.869 1.00 92.19 80 ALA A C 1
ATOM 625 O O . ALA A 1 80 ? -0.872 10.524 2.922 1.00 92.19 80 ALA A O 1
ATOM 626 N N . LEU A 1 81 ? 0.967 10.647 1.646 1.00 92.12 81 LEU A N 1
ATOM 627 C CA . LEU A 1 81 ? 1.853 9.990 2.615 1.00 92.12 81 LEU A CA 1
ATOM 628 C C . LEU A 1 81 ? 1.973 10.782 3.925 1.00 92.12 81 LEU A C 1
ATOM 630 O O . LEU A 1 81 ? 1.828 10.204 4.995 1.00 92.12 81 LEU A O 1
ATOM 634 N N . ARG A 1 82 ? 2.137 12.112 3.862 1.00 91.88 82 ARG A N 1
ATOM 635 C CA . ARG A 1 82 ? 2.122 12.968 5.066 1.00 91.88 82 ARG A CA 1
ATOM 636 C C . ARG A 1 82 ? 0.779 12.939 5.799 1.00 91.88 82 ARG A C 1
ATOM 638 O O . ARG A 1 82 ? 0.734 13.075 7.016 1.00 91.88 82 ARG A O 1
ATOM 645 N N . TYR A 1 83 ? -0.326 12.801 5.072 1.00 91.81 83 TYR A N 1
ATOM 646 C CA . TYR A 1 83 ? -1.649 12.652 5.675 1.00 91.81 83 TYR A CA 1
ATOM 647 C C . TYR A 1 83 ? -1.788 11.305 6.395 1.00 91.81 83 TYR A C 1
ATOM 649 O O . TYR A 1 83 ? -2.251 11.281 7.533 1.00 91.81 83 TYR A O 1
ATOM 657 N N . LEU A 1 84 ? -1.323 10.214 5.776 1.00 90.88 84 LEU A N 1
ATOM 658 C CA . LEU A 1 84 ? -1.265 8.896 6.415 1.00 90.88 84 LEU A CA 1
ATOM 659 C C . LEU A 1 84 ? -0.379 8.919 7.664 1.00 90.88 84 LEU A C 1
ATOM 661 O O . LEU A 1 84 ? -0.796 8.408 8.695 1.00 90.88 84 LEU A O 1
ATOM 665 N N . GLU A 1 85 ? 0.785 9.571 7.607 1.00 88.69 85 GLU A N 1
ATOM 666 C CA . GLU A 1 85 ? 1.675 9.738 8.762 1.00 88.69 85 GLU A CA 1
ATOM 667 C C . GLU A 1 85 ? 0.959 10.416 9.940 1.00 88.69 85 GLU A C 1
ATOM 669 O O . GLU A 1 85 ? 1.042 9.944 11.071 1.00 88.69 85 GLU A O 1
ATOM 674 N N . LYS A 1 86 ? 0.223 11.504 9.675 1.00 88.81 86 LYS A N 1
ATOM 675 C CA . LYS A 1 86 ? -0.552 12.209 10.706 1.00 88.81 86 LYS A CA 1
ATOM 676 C C . LYS A 1 86 ? -1.622 11.318 11.319 1.00 88.81 86 LYS A C 1
ATOM 678 O O . LYS A 1 86 ? -1.740 11.292 12.535 1.00 88.81 86 LYS A O 1
ATOM 683 N N . ILE A 1 87 ? -2.369 10.586 10.491 1.00 87.56 87 ILE A N 1
ATOM 684 C CA . ILE A 1 87 ? -3.411 9.676 10.973 1.00 87.56 87 ILE A CA 1
ATOM 685 C C . ILE A 1 87 ? -2.815 8.571 11.835 1.00 87.56 87 ILE A C 1
ATOM 687 O O . ILE A 1 87 ? -3.319 8.326 12.924 1.00 87.56 87 ILE A O 1
ATOM 691 N N . CYS A 1 88 ? -1.727 7.947 11.382 1.00 83.81 88 CYS A N 1
ATOM 692 C CA . CYS A 1 88 ? -1.092 6.844 12.103 1.00 83.81 88 CYS A CA 1
ATOM 693 C C . CYS A 1 88 ? -0.555 7.262 13.482 1.00 83.81 88 CYS A C 1
ATOM 695 O O . CYS A 1 88 ? -0.354 6.406 14.333 1.00 83.81 88 CYS A O 1
ATOM 697 N N . LYS A 1 89 ? -0.329 8.564 13.708 1.00 83.06 89 LYS A N 1
ATOM 698 C CA . LYS A 1 89 ? 0.064 9.133 15.008 1.00 83.06 89 LYS A CA 1
ATOM 699 C C . LYS A 1 89 ? -1.126 9.462 15.920 1.00 83.06 89 LYS A C 1
ATOM 701 O O . LYS A 1 89 ? -0.911 9.804 17.076 1.00 83.06 89 LYS A O 1
ATOM 706 N N . CYS A 1 90 ? -2.359 9.408 15.418 1.00 79.94 90 CYS A N 1
ATOM 707 C CA . CYS A 1 90 ? -3.561 9.639 16.213 1.00 79.94 90 CYS A CA 1
ATOM 708 C C . CYS A 1 90 ? -3.974 8.374 16.976 1.00 79.94 90 CYS A C 1
ATOM 710 O O . CYS A 1 90 ? -3.883 7.267 16.448 1.00 79.94 90 CYS A O 1
ATOM 712 N N . GLU A 1 91 ? -4.548 8.561 18.166 1.00 80.25 91 GLU A N 1
ATOM 713 C CA . GLU A 1 91 ? -5.083 7.484 19.020 1.00 80.25 91 GLU A CA 1
ATOM 714 C C . GLU A 1 91 ? -6.224 6.686 18.364 1.00 80.25 91 GLU A C 1
ATOM 716 O O . GLU A 1 91 ? -6.539 5.579 18.785 1.00 80.25 91 GLU A O 1
ATOM 721 N N . THR A 1 92 ? -6.834 7.220 17.302 1.00 85.25 92 THR A N 1
ATOM 722 C CA . THR A 1 92 ? -7.891 6.546 16.537 1.00 85.25 92 THR A CA 1
ATOM 723 C C . THR A 1 92 ? -7.363 5.502 15.550 1.00 85.25 92 THR A C 1
ATOM 725 O O . THR A 1 92 ? -8.160 4.785 14.935 1.00 85.25 92 THR A O 1
ATOM 728 N N . THR A 1 93 ? -6.044 5.401 15.353 1.00 87.69 93 THR A N 1
ATOM 729 C CA . THR A 1 93 ? -5.457 4.356 14.506 1.00 87.69 93 THR A CA 1
ATOM 730 C C . THR A 1 93 ? -5.485 3.021 15.231 1.00 87.69 93 THR A C 1
ATOM 732 O O . THR A 1 93 ? -4.926 2.865 16.309 1.00 87.69 93 THR A O 1
ATOM 735 N N . MET A 1 94 ? -6.117 2.036 14.601 1.00 87.81 94 MET A N 1
ATOM 736 C CA . MET A 1 94 ? -6.276 0.692 15.146 1.00 87.81 94 MET A CA 1
ATOM 737 C C . MET A 1 94 ? -5.218 -0.286 14.621 1.00 87.81 94 MET A C 1
ATOM 739 O O . MET A 1 94 ? -4.870 -1.228 15.324 1.00 87.81 94 MET A O 1
ATOM 743 N N . ALA A 1 95 ? -4.766 -0.125 13.369 1.00 86.19 95 ALA A N 1
ATOM 744 C CA . ALA A 1 95 ? -3.728 -0.966 12.766 1.00 86.19 95 ALA A CA 1
ATOM 745 C C . ALA A 1 95 ? -3.097 -0.323 11.519 1.00 86.19 95 ALA A C 1
ATOM 747 O O . ALA A 1 95 ? -3.761 0.413 10.782 1.00 86.19 95 ALA A O 1
ATOM 748 N N . LEU A 1 96 ? -1.835 -0.667 11.254 1.00 87.69 96 LEU A N 1
ATOM 749 C CA . LEU A 1 96 ? -1.075 -0.281 10.064 1.00 87.69 96 LEU A CA 1
ATOM 750 C C . LEU A 1 96 ? -0.244 -1.476 9.574 1.00 87.69 96 LEU A C 1
ATOM 752 O O . LEU A 1 96 ? 0.573 -2.016 10.318 1.00 87.69 96 LEU A O 1
ATOM 756 N N . GLU A 1 97 ? -0.403 -1.846 8.306 1.00 85.50 97 GLU A N 1
ATOM 757 C CA . GLU A 1 97 ? 0.412 -2.872 7.650 1.00 85.50 97 GLU A CA 1
ATOM 758 C C . GLU A 1 97 ? 1.005 -2.351 6.341 1.00 85.50 97 GLU A C 1
ATOM 760 O O . GLU A 1 97 ? 0.341 -1.644 5.576 1.00 85.50 97 GLU A O 1
ATOM 765 N N . VAL A 1 98 ? 2.269 -2.701 6.087 1.00 85.19 98 VAL A N 1
ATOM 766 C CA . VAL A 1 98 ? 2.997 -2.300 4.880 1.00 85.19 98 VAL A CA 1
ATOM 767 C C . VAL A 1 98 ? 3.603 -3.528 4.212 1.00 85.19 98 VAL A C 1
ATOM 769 O O . VAL A 1 98 ? 4.349 -4.293 4.825 1.00 85.19 98 VAL A O 1
ATOM 772 N N . PHE A 1 99 ? 3.309 -3.675 2.926 1.00 84.44 99 PHE A N 1
ATOM 773 C CA . PHE A 1 99 ? 3.822 -4.729 2.061 1.00 84.44 99 PHE A CA 1
ATOM 774 C C . PHE A 1 99 ? 4.596 -4.105 0.910 1.00 84.44 99 PHE A C 1
ATOM 776 O O . PHE A 1 99 ? 4.245 -3.023 0.435 1.00 84.44 99 PHE A O 1
ATOM 783 N N . TRP A 1 100 ? 5.600 -4.809 0.403 1.00 85.38 100 TRP A N 1
ATOM 784 C CA . TRP A 1 100 ? 6.226 -4.451 -0.863 1.00 85.38 100 TRP A CA 1
ATOM 785 C C . TRP A 1 100 ? 6.533 -5.677 -1.721 1.00 85.38 100 TRP A C 1
ATOM 787 O O . TRP A 1 100 ? 6.448 -6.815 -1.266 1.00 85.38 100 TRP A O 1
ATOM 797 N N . THR A 1 101 ? 6.801 -5.479 -3.005 1.00 83.00 101 THR A N 1
ATOM 798 C CA . THR A 1 101 ? 7.143 -6.555 -3.943 1.00 83.00 101 THR A CA 1
ATOM 799 C C . THR A 1 101 ? 8.082 -6.001 -5.018 1.00 83.00 101 THR A C 1
ATOM 801 O O . THR A 1 101 ? 7.763 -4.957 -5.591 1.00 83.00 101 THR A O 1
ATOM 804 N N . PRO A 1 102 ? 9.194 -6.684 -5.336 1.00 84.00 102 PRO A N 1
ATOM 805 C CA . PRO A 1 102 ? 9.655 -7.952 -4.765 1.00 84.00 102 PRO A CA 1
ATOM 806 C C . PRO A 1 102 ? 10.180 -7.782 -3.334 1.00 84.00 102 PRO A C 1
ATOM 808 O O . PRO A 1 102 ? 10.420 -6.672 -2.878 1.00 84.00 102 PRO A O 1
ATO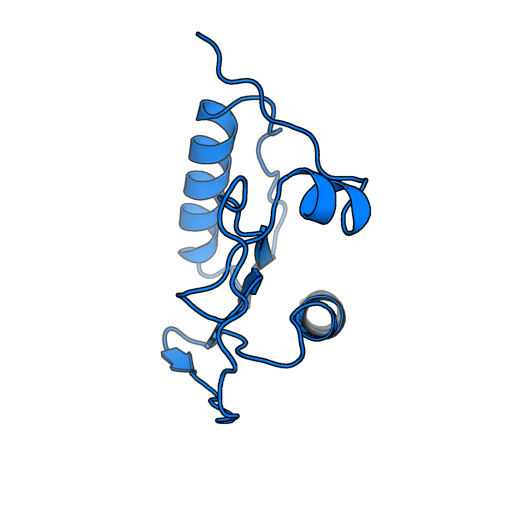M 811 N N . GLN A 1 103 ? 10.307 -8.891 -2.608 1.00 76.88 103 GLN A N 1
ATOM 812 C CA . GLN A 1 103 ? 10.773 -8.907 -1.211 1.00 76.88 103 GLN A CA 1
ATOM 813 C C . GLN A 1 103 ? 12.277 -9.173 -1.087 1.00 76.88 103 GLN A C 1
ATOM 815 O O . GLN A 1 103 ? 12.847 -9.023 -0.010 1.00 76.88 103 GLN A O 1
ATOM 820 N N . ASP A 1 104 ? 12.913 -9.583 -2.184 1.00 78.31 104 ASP A N 1
ATOM 821 C CA . ASP A 1 104 ? 14.366 -9.629 -2.290 1.00 78.31 104 ASP A CA 1
ATOM 822 C C . ASP A 1 104 ? 14.874 -8.218 -2.589 1.00 78.31 104 ASP A C 1
ATOM 824 O O . ASP A 1 104 ? 14.464 -7.608 -3.572 1.00 78.31 104 ASP A O 1
ATOM 828 N N . GLU A 1 105 ? 15.766 -7.710 -1.742 1.00 75.38 105 GLU A N 1
ATOM 829 C CA . GLU A 1 105 ? 16.379 -6.383 -1.888 1.00 75.38 105 GLU A CA 1
ATOM 830 C C . GLU A 1 105 ? 17.206 -6.254 -3.179 1.00 75.38 105 GLU A C 1
ATOM 832 O O . GLU A 1 105 ? 17.480 -5.145 -3.631 1.00 75.38 105 GLU A O 1
ATOM 837 N N . ASN A 1 106 ? 17.588 -7.380 -3.789 1.00 78.56 106 ASN A N 1
ATOM 838 C CA . ASN A 1 106 ? 18.338 -7.426 -5.042 1.00 78.56 106 ASN A CA 1
ATOM 839 C C . ASN A 1 106 ? 17.448 -7.650 -6.275 1.00 78.56 106 ASN A C 1
ATOM 841 O O . ASN A 1 106 ? 17.983 -7.773 -7.381 1.00 78.56 106 ASN A O 1
ATOM 845 N N . ASP A 1 107 ? 16.123 -7.734 -6.110 1.00 81.00 107 ASP A N 1
ATOM 846 C CA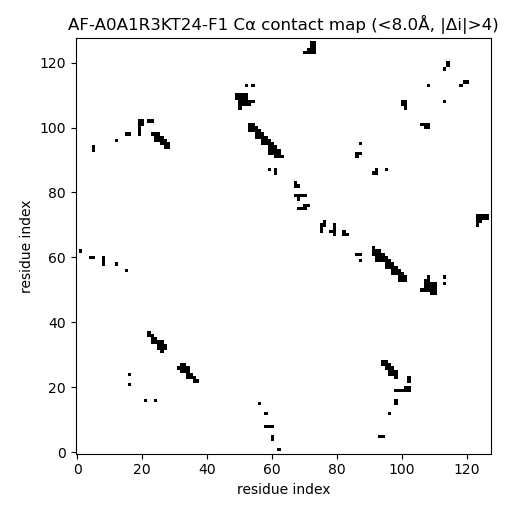 . ASP A 1 107 ? 15.174 -7.907 -7.211 1.00 81.00 107 ASP A CA 1
ATOM 847 C C . ASP A 1 107 ? 14.255 -6.690 -7.359 1.00 81.00 107 ASP A C 1
ATOM 849 O O . ASP A 1 107 ? 13.906 -5.997 -6.405 1.00 81.00 107 ASP A O 1
ATOM 853 N N . ALA A 1 108 ? 13.838 -6.452 -8.595 1.00 85.50 108 ALA A N 1
ATOM 854 C CA . ALA A 1 108 ? 12.935 -5.376 -8.959 1.00 85.50 108 ALA A CA 1
ATOM 855 C C . ALA A 1 108 ? 11.974 -5.844 -10.057 1.00 85.50 108 ALA A C 1
ATOM 857 O O . ALA A 1 108 ? 12.233 -6.802 -10.799 1.00 85.50 108 ALA A O 1
ATOM 858 N N . LEU A 1 109 ? 10.838 -5.159 -10.150 1.00 84.25 109 LEU A N 1
ATOM 859 C CA . LEU A 1 109 ? 9.862 -5.332 -11.216 1.00 84.25 109 LEU A CA 1
ATOM 860 C C . LEU A 1 109 ? 10.190 -4.378 -12.363 1.00 84.25 109 LEU A C 1
ATOM 862 O O . LEU A 1 109 ? 10.541 -3.214 -12.149 1.00 84.25 109 LEU A O 1
ATOM 866 N N . SER A 1 110 ? 9.998 -4.846 -13.590 1.00 85.06 110 SER A N 1
ATOM 867 C CA . SER A 1 110 ? 9.870 -3.943 -14.732 1.00 85.06 110 SER A CA 1
ATOM 868 C C . SER A 1 110 ? 8.500 -3.257 -14.722 1.00 85.06 110 SER A C 1
ATOM 870 O O . SER A 1 110 ? 7.519 -3.764 -14.164 1.00 85.06 110 SER A O 1
ATOM 872 N N . PHE A 1 111 ? 8.397 -2.108 -15.390 1.00 83.06 111 PHE A N 1
ATOM 873 C CA . PHE A 1 111 ? 7.127 -1.383 -15.505 1.00 83.06 111 PHE A CA 1
ATOM 874 C C . PHE A 1 111 ? 6.041 -2.210 -16.221 1.00 83.06 111 PHE A C 1
ATOM 876 O O . PHE A 1 111 ? 4.869 -2.165 -15.847 1.00 83.06 111 PHE A O 1
ATOM 883 N N . GLN A 1 112 ? 6.428 -3.012 -17.219 1.00 84.31 112 GLN A N 1
ATOM 884 C CA . GLN A 1 112 ? 5.507 -3.898 -17.936 1.00 84.31 112 GLN A CA 1
ATOM 885 C C . GLN A 1 112 ? 4.961 -5.012 -17.034 1.00 84.31 112 GLN A C 1
ATOM 887 O O . GLN A 1 112 ? 3.758 -5.271 -17.039 1.00 84.31 112 GLN A O 1
ATOM 892 N N . GLU A 1 113 ? 5.817 -5.648 -16.227 1.00 85.31 113 GLU A N 1
ATOM 893 C CA . GLU A 1 113 ? 5.385 -6.658 -15.251 1.00 85.31 113 GLU A CA 1
ATOM 894 C C . GLU A 1 113 ? 4.439 -6.060 -14.208 1.00 85.31 113 GLU A C 1
ATOM 896 O O . GLU A 1 113 ? 3.430 -6.684 -13.867 1.00 85.31 113 GLU A O 1
ATOM 901 N N . LEU A 1 114 ? 4.742 -4.846 -13.737 1.00 85.88 114 LEU A N 1
ATOM 902 C CA . LEU A 1 114 ? 3.912 -4.120 -12.783 1.00 85.88 114 LEU A CA 1
ATOM 903 C C . LEU A 1 114 ? 2.507 -3.881 -13.348 1.00 85.88 114 LEU A C 1
ATOM 905 O O . LEU A 1 114 ? 1.528 -4.264 -12.713 1.00 85.88 114 LEU A O 1
ATOM 909 N N . LEU A 1 115 ? 2.392 -3.316 -14.553 1.00 85.56 115 LEU A N 1
ATOM 910 C CA . LEU A 1 115 ? 1.089 -3.057 -15.175 1.00 85.56 115 LEU A CA 1
ATOM 911 C C . LEU A 1 115 ? 0.340 -4.340 -15.544 1.00 85.56 115 LEU A C 1
ATOM 913 O O . LEU A 1 115 ? -0.882 -4.385 -15.432 1.00 85.56 115 LEU A O 1
ATOM 917 N N . LYS A 1 116 ? 1.051 -5.402 -15.940 1.00 87.25 116 LYS A N 1
ATOM 918 C CA . LYS A 1 116 ? 0.431 -6.701 -16.235 1.00 87.25 116 LYS A CA 1
ATOM 919 C C . LYS A 1 116 ? -0.197 -7.325 -14.988 1.00 87.25 116 LYS A C 1
ATOM 921 O O . LYS A 1 116 ? -1.293 -7.872 -15.068 1.00 87.25 116 LYS A O 1
ATOM 926 N N . LYS A 1 117 ? 0.497 -7.269 -13.846 1.00 83.69 117 LYS A N 1
ATOM 927 C CA . LYS A 1 117 ? 0.008 -7.825 -12.573 1.00 83.69 117 LYS A CA 1
ATOM 928 C C . LYS A 1 117 ? -1.002 -6.906 -11.877 1.00 83.69 117 LYS A C 1
ATOM 930 O O . LYS A 1 117 ? -1.902 -7.396 -11.201 1.00 83.69 117 LYS A O 1
ATOM 935 N N . TYR A 1 118 ? -0.868 -5.593 -12.054 1.00 86.56 118 TYR A N 1
ATOM 936 C CA . TYR A 1 118 ? -1.673 -4.572 -11.384 1.00 86.56 118 TYR A CA 1
ATOM 937 C C . TYR A 1 118 ? -2.219 -3.555 -12.400 1.00 86.56 118 TYR A C 1
ATOM 939 O O . TYR A 1 118 ? -1.830 -2.385 -12.389 1.00 86.56 118 TYR A O 1
ATOM 947 N N . PRO A 1 119 ? -3.158 -3.970 -13.272 1.00 88.81 119 PRO A N 1
ATOM 948 C CA . PRO A 1 119 ? -3.645 -3.142 -14.382 1.00 88.81 119 PRO A CA 1
ATOM 949 C C . PRO A 1 119 ? -4.428 -1.897 -13.942 1.00 88.81 119 PRO A C 1
ATOM 951 O O . PRO A 1 119 ? -4.669 -1.002 -14.742 1.00 88.81 119 PRO A O 1
ATOM 954 N N . HIS A 1 120 ? -4.827 -1.824 -12.671 1.00 86.88 120 HIS A N 1
ATOM 955 C CA . HIS A 1 120 ? -5.522 -0.677 -12.088 1.00 86.88 120 HIS A CA 1
ATOM 956 C C . HIS A 1 120 ? -4.573 0.451 -11.651 1.00 86.88 120 HIS A C 1
ATOM 958 O O . HIS A 1 120 ? -5.035 1.537 -11.296 1.00 86.88 120 HIS A O 1
ATOM 964 N N . LEU A 1 121 ? -3.255 0.217 -11.631 1.00 86.12 121 LEU A N 1
ATOM 965 C CA . LEU A 1 121 ? -2.301 1.258 -11.266 1.00 86.12 121 LEU A CA 1
ATOM 966 C C . LEU A 1 121 ? -2.263 2.340 -12.340 1.00 86.12 121 LEU A C 1
ATOM 968 O O . LEU A 1 121 ? -2.181 2.071 -13.535 1.00 86.12 121 LEU A O 1
ATOM 972 N N . THR A 1 122 ? -2.283 3.592 -11.895 1.00 82.38 122 THR A N 1
ATOM 973 C CA . THR A 1 122 ? -2.188 4.750 -12.782 1.00 82.38 122 THR A CA 1
ATOM 974 C C . THR A 1 122 ? -0.801 5.357 -12.680 1.00 82.38 122 THR A C 1
ATOM 976 O O . THR A 1 122 ? -0.292 5.611 -11.586 1.00 82.38 122 THR A O 1
ATOM 979 N N . ARG A 1 123 ? -0.187 5.633 -13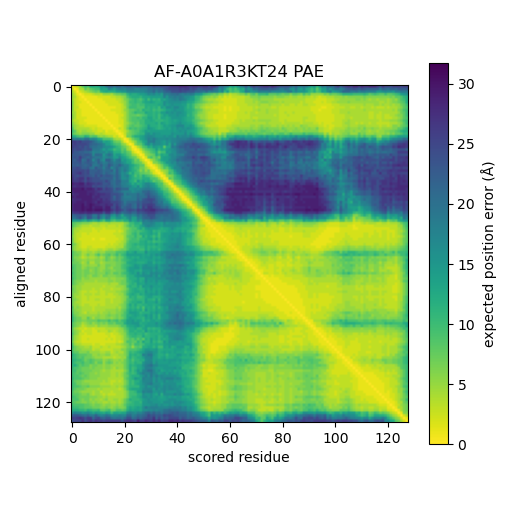.832 1.00 83.31 123 ARG A N 1
ATOM 980 C CA . ARG A 1 123 ? 1.087 6.347 -13.880 1.00 83.31 123 ARG A CA 1
ATOM 981 C C . ARG A 1 123 ? 0.884 7.790 -13.430 1.00 83.31 123 ARG A C 1
ATOM 983 O O . ARG A 1 123 ? 0.120 8.541 -14.032 1.00 83.31 123 ARG A O 1
ATOM 990 N N . ILE A 1 124 ? 1.622 8.187 -12.404 1.00 83.25 124 ILE A N 1
ATOM 991 C CA . ILE A 1 124 ? 1.652 9.564 -11.924 1.00 83.25 124 ILE A CA 1
ATOM 992 C C . ILE A 1 124 ? 2.585 10.349 -12.838 1.00 83.25 124 ILE A C 1
ATOM 994 O O . ILE A 1 124 ? 3.768 10.026 -12.948 1.00 83.25 124 ILE A O 1
ATOM 998 N N . ARG A 1 125 ? 2.057 11.363 -13.525 1.00 71.50 125 ARG A N 1
ATOM 999 C CA . ARG A 1 125 ? 2.887 12.226 -14.368 1.00 71.50 125 ARG A CA 1
ATOM 1000 C C . ARG A 1 125 ? 3.763 13.091 -13.461 1.00 71.50 125 ARG A C 1
ATOM 1002 O O . ARG A 1 125 ? 3.262 13.741 -12.540 1.00 71.50 125 ARG A O 1
ATOM 1009 N N . SER A 1 126 ? 5.070 13.086 -13.706 1.00 58.34 126 SER A N 1
ATOM 1010 C CA . SER A 1 126 ? 5.949 14.137 -13.208 1.00 58.34 126 SER A CA 1
ATOM 1011 C C . SER A 1 126 ? 5.584 15.406 -13.971 1.00 58.34 126 SER A C 1
ATOM 1013 O O . SER A 1 126 ? 5.703 15.446 -15.192 1.00 58.34 126 SER A O 1
ATOM 1015 N N . SER A 1 127 ? 5.067 16.412 -13.274 1.00 57.38 127 SER A N 1
ATOM 1016 C CA . SER A 1 127 ? 5.041 17.772 -13.805 1.00 57.38 127 SER A CA 1
ATOM 1017 C C . SER A 1 127 ? 6.499 18.200 -13.966 1.00 57.38 127 SER A C 1
ATOM 1019 O O . SER A 1 127 ? 7.178 18.359 -12.950 1.00 57.38 127 SER A O 1
ATOM 1021 N N . CYS A 1 128 ? 6.973 18.232 -15.215 1.00 45.88 128 CYS A N 1
ATOM 1022 C CA . CYS A 1 128 ? 8.214 18.901 -15.593 1.00 45.88 128 CYS A CA 1
ATOM 1023 C C . CYS A 1 128 ? 8.111 20.394 -15.276 1.00 45.88 128 CYS A C 1
ATOM 1025 O O . CYS A 1 128 ? 6.987 20.935 -15.413 1.00 45.88 128 CYS A O 1
#

pLDDT: mean 74.94, std 18.15, range [34.06, 92.19]

Secondary structure (DSSP, 8-state):
-HHHHHHHHHHHHHHHHHHTTT---EEEETTEEE------PPPP----SSEEE-EEEEEEEESS---PPP--BHHHHHHHHHHHHHHHTSTTEEEEEEEEE--STT--EEHHHHHHH-TT--PPB---

InterPro domains:
  IPR010903 Protein of unknown function DUF1517 [PF07466] (7-124)
  IPR053023 FLUCTUATING-LIGHT-ACCLIMATION modulator [PTHR33975] (6-123)

Solvent-accessible surface area (backbone atoms only — not comparable to full-atom values): 8085 Å² total; per-residue (Å²): 123,66,68,62,56,53,54,52,47,55,50,49,52,50,58,56,46,62,71,29,84,78,48,62,61,46,43,45,59,96,88,43,82,48,83,64,84,81,91,73,90,83,77,88,79,88,80,89,84,67,55,83,37,72,50,77,49,79,50,74,43,62,67,78,92,82,78,79,60,78,73,63,34,64,69,34,47,58,49,33,53,54,50,51,53,54,46,67,72,36,91,51,41,76,44,45,40,47,42,49,35,55,75,48,93,91,50,52,32,29,70,67,57,46,43,71,78,41,71,86,68,75,87,61,50,75,84,126

Radius of gyration: 16.67 Å; Cα contacts (8 Å, |Δi|>4): 152; chains: 1; bounding box: 39×39×38 Å

Foldseek 3Di:
DVPVLVVVLVVVLVVVCVVAVVAFKFWCDPNDTDTDDDDDDDDDDPDDDAFDDKDKDKGWRFPDDDDQFDAQAPVSVVVSVVSVVVRCPDPRTDTMIMDMPNPPPPGGHGPVRCCVVPVVDDDRDYPD

Organism: NCBI:txid93759

Mean predicted aligned error: 10.41 Å

Sequence (128 aa):
MGSNIMRRFKQLAKEEGLKCDGRLVLLNVDGYTYTRKRKKAVVPKAGKVDKDCILVTILVAVEGRHKLPTIHTANSVKRALRYLEKICKCETTMALEVFWTPQDENDALSFQELLKKYPHLTRIRSSC